Protein AF-A0A5C8T2D8-F1 (afdb_monomer_lite)

Radius of gyration: 13.95 Å; chains: 1; bounding box: 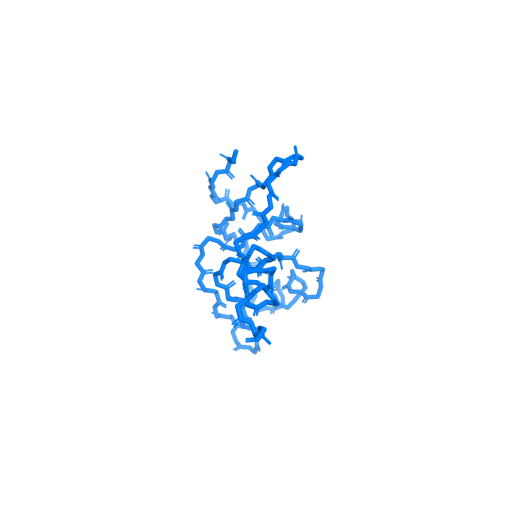45×17×31 Å

pLDDT: mean 77.37, std 16.93, range [43.06, 92.94]

Secondary structure (DSSP, 8-state):
-EEEEEEGGG-TTSEESS-EEETTEEEPTT-B--HHHHHHHHHTT--EEEEEE--TT---HHHHHHHHHHHH--

Foldseek 3Di:
DDKDKDFLVVQAQWFACAWDDQPPAIHHGLDGQHPVNSVVCVVSPNTIGITHDDDVPDDRPVNVVVVVVVVPPD

Sequence (74 aa):
MKFGPVPVEAALGLIAAHTIKAGGATLRKGRTILAETVAGLEAEGVRDLVAVALEPGDVGEDAAAETLARHLAG

Structure (mmCIF, N/CA/C/O backbone):
data_AF-A0A5C8T2D8-F1
#
_entry.id   AF-A0A5C8T2D8-F1
#
loop_
_atom_site.group_PDB
_atom_site.id
_atom_site.type_symbol
_atom_site.label_atom_id
_atom_site.label_alt_id
_atom_site.label_comp_id
_atom_site.label_asym_id
_atom_site.label_entity_id
_atom_site.label_seq_id
_atom_site.pdbx_PDB_ins_code
_atom_site.Cartn_x
_atom_site.Cartn_y
_atom_site.Cartn_z
_atom_site.occupancy
_atom_site.B_iso_or_equiv
_atom_site.auth_seq_id
_atom_site.auth_comp_id
_atom_site.auth_asym_id
_atom_site.auth_atom_id
_atom_site.pdbx_PDB_model_num
ATOM 1 N N . MET A 1 1 ? 1.867 2.299 -16.036 1.00 62.53 1 MET A N 1
ATOM 2 C CA . MET A 1 1 ? 1.619 2.565 -14.593 1.00 62.53 1 MET A CA 1
ATOM 3 C C . MET A 1 1 ? 0.344 3.384 -14.404 1.00 62.53 1 MET A C 1
ATOM 5 O O . MET A 1 1 ? 0.302 4.541 -14.816 1.00 62.53 1 MET A O 1
ATOM 9 N N . LYS A 1 2 ? -0.700 2.821 -13.780 1.00 71.69 2 LYS A N 1
ATOM 10 C CA . LYS A 1 2 ? -1.935 3.560 -13.439 1.00 71.69 2 LYS A CA 1
ATOM 11 C C . LYS A 1 2 ? -1.949 3.866 -11.944 1.00 71.69 2 LYS A C 1
ATOM 13 O O . LYS A 1 2 ? -1.966 2.942 -11.139 1.00 71.69 2 LYS A O 1
ATOM 18 N N . PHE A 1 3 ? -1.928 5.147 -11.591 1.00 80.62 3 PHE A N 1
ATOM 19 C CA . PHE A 1 3 ? -1.941 5.644 -10.214 1.00 80.62 3 PHE A CA 1
ATOM 20 C C . PHE A 1 3 ? -3.328 6.189 -9.872 1.00 80.62 3 PHE A C 1
ATOM 22 O O . PHE A 1 3 ? -3.879 6.973 -10.647 1.00 80.62 3 PHE A O 1
ATOM 29 N N . GLY A 1 4 ? -3.884 5.828 -8.718 1.00 86.69 4 GLY A N 1
ATOM 30 C CA . GLY A 1 4 ? -5.130 6.437 -8.258 1.00 86.69 4 GLY A CA 1
ATOM 31 C C . GLY A 1 4 ? -5.724 5.802 -7.003 1.00 86.69 4 GLY A C 1
ATOM 32 O O . GLY A 1 4 ? -5.222 4.780 -6.531 1.00 86.69 4 GLY A O 1
ATOM 33 N N . PRO A 1 5 ? -6.782 6.421 -6.449 1.00 90.06 5 PRO A N 1
ATOM 34 C CA . PRO A 1 5 ? -7.575 5.808 -5.397 1.00 90.06 5 PRO A CA 1
ATOM 35 C C . PRO A 1 5 ? -8.304 4.582 -5.950 1.00 90.06 5 PRO A C 1
ATOM 37 O O . PRO A 1 5 ? -8.904 4.633 -7.026 1.00 90.06 5 PRO A O 1
ATOM 40 N N . VAL A 1 6 ? -8.238 3.488 -5.206 1.00 91.81 6 VAL A N 1
ATOM 41 C CA . VAL A 1 6 ? -8.950 2.244 -5.483 1.00 91.81 6 VAL A CA 1
ATOM 42 C C . VAL A 1 6 ? -9.579 1.723 -4.190 1.00 91.81 6 VAL A C 1
ATOM 44 O O . VAL A 1 6 ? -9.012 1.948 -3.113 1.00 91.81 6 VAL A O 1
ATOM 47 N N . PRO A 1 7 ? -10.705 0.998 -4.280 1.00 92.94 7 PRO A N 1
ATOM 48 C CA . PRO A 1 7 ? -11.220 0.229 -3.157 1.00 92.94 7 PRO A CA 1
ATOM 49 C C . PRO A 1 7 ? -10.157 -0.743 -2.637 1.00 92.94 7 PRO A C 1
ATOM 51 O O . PRO A 1 7 ? -9.412 -1.325 -3.428 1.00 92.94 7 PRO A O 1
ATOM 54 N N . VAL A 1 8 ? -10.091 -0.944 -1.322 1.00 91.44 8 VAL A N 1
ATOM 55 C CA . VAL A 1 8 ? -9.110 -1.840 -0.681 1.00 91.44 8 VAL A CA 1
ATOM 56 C C . VAL A 1 8 ? -9.206 -3.275 -1.222 1.00 91.44 8 VAL A C 1
ATOM 58 O O . VAL A 1 8 ? -8.184 -3.906 -1.480 1.00 91.44 8 VAL A O 1
ATOM 61 N N . GLU A 1 9 ? -10.422 -3.734 -1.522 1.00 89.56 9 GLU A N 1
ATOM 62 C CA . GLU A 1 9 ? -10.728 -5.023 -2.158 1.00 89.56 9 GLU A CA 1
ATOM 63 C C . GLU A 1 9 ? -10.141 -5.146 -3.576 1.00 89.56 9 GLU A C 1
ATOM 65 O O . GLU A 1 9 ? -9.711 -6.219 -3.998 1.00 89.56 9 GLU A O 1
ATOM 70 N N . ALA A 1 10 ? -10.058 -4.028 -4.305 1.00 88.56 10 ALA A N 1
ATOM 71 C CA . ALA A 1 10 ? -9.490 -3.947 -5.648 1.00 88.56 10 ALA A CA 1
ATOM 72 C C . ALA A 1 10 ? -7.983 -3.640 -5.633 1.00 88.56 10 ALA A C 1
ATOM 74 O O . ALA A 1 10 ? -7.356 -3.557 -6.691 1.00 88.56 10 ALA A O 1
ATOM 75 N N . ALA A 1 11 ? -7.396 -3.454 -4.448 1.00 89.94 11 ALA A N 1
ATOM 76 C CA . ALA A 1 11 ? -5.996 -3.096 -4.294 1.00 89.94 11 ALA A CA 1
ATOM 77 C C . ALA A 1 11 ? -5.049 -4.305 -4.327 1.00 89.94 11 ALA A C 1
ATOM 79 O O . ALA A 1 11 ? -3.837 -4.118 -4.422 1.00 89.94 11 ALA A O 1
ATOM 80 N N . LEU A 1 12 ? -5.573 -5.533 -4.264 1.00 90.00 12 LEU A N 1
ATOM 81 C CA . LEU A 1 12 ? -4.779 -6.761 -4.284 1.00 90.00 12 LEU A CA 1
ATOM 82 C C . LEU A 1 12 ? -3.869 -6.826 -5.522 1.00 90.00 12 LEU A C 1
ATOM 84 O O . LEU A 1 12 ? -4.323 -6.711 -6.658 1.00 90.00 12 LEU A O 1
ATOM 88 N N . GLY A 1 13 ? -2.571 -7.033 -5.298 1.00 86.88 13 GLY A N 1
ATOM 89 C CA . GLY A 1 13 ? -1.559 -7.092 -6.354 1.00 86.88 13 GLY A CA 1
ATOM 90 C C . GLY A 1 13 ? -1.089 -5.727 -6.870 1.00 86.88 13 GLY A C 1
ATOM 91 O O . GLY A 1 13 ? -0.130 -5.676 -7.638 1.00 86.88 13 GLY A O 1
ATOM 92 N N . LEU A 1 14 ? -1.701 -4.623 -6.433 1.00 90.94 14 LEU A N 1
ATOM 93 C CA . LEU A 1 14 ? -1.213 -3.273 -6.713 1.00 90.94 14 LEU A CA 1
ATOM 94 C C . LEU A 1 14 ? -0.098 -2.885 -5.737 1.00 90.94 14 LEU A C 1
ATOM 96 O O . LEU A 1 14 ? 0.152 -3.566 -4.746 1.00 90.94 14 LEU A O 1
ATOM 100 N N . ILE A 1 15 ? 0.570 -1.765 -5.997 1.00 90.06 15 ILE A N 1
ATOM 101 C CA . ILE A 1 15 ? 1.605 -1.213 -5.123 1.00 90.06 15 ILE A CA 1
ATOM 102 C C . ILE A 1 15 ? 1.070 -0.037 -4.317 1.00 90.06 15 ILE A C 1
ATOM 104 O O . ILE A 1 15 ? 0.466 0.880 -4.867 1.00 90.06 15 ILE A O 1
ATOM 108 N N . ALA A 1 16 ? 1.360 -0.016 -3.019 1.00 91.19 16 ALA A N 1
ATOM 109 C CA . ALA A 1 16 ? 1.015 1.094 -2.143 1.00 91.19 16 ALA A CA 1
ATOM 110 C C . ALA A 1 16 ? 1.725 2.391 -2.570 1.00 91.19 16 ALA A C 1
ATOM 112 O O . ALA A 1 16 ? 2.957 2.478 -2.552 1.00 91.19 16 ALA A O 1
ATOM 113 N N . ALA A 1 17 ? 0.960 3.434 -2.899 1.00 89.06 17 ALA A N 1
ATOM 114 C CA . ALA A 1 17 ? 1.519 4.727 -3.303 1.00 89.06 17 ALA A CA 1
ATOM 115 C C . ALA A 1 17 ? 2.182 5.490 -2.145 1.00 89.06 17 ALA A C 1
ATOM 117 O O . ALA A 1 17 ? 3.093 6.297 -2.350 1.00 89.06 17 ALA A O 1
ATOM 118 N N . HIS A 1 18 ? 1.723 5.242 -0.921 1.00 88.56 18 HIS A N 1
ATOM 119 C CA . HIS A 1 18 ? 2.248 5.816 0.309 1.00 88.56 18 HIS A CA 1
ATOM 120 C C . HIS A 1 18 ? 2.170 4.793 1.442 1.00 88.56 18 HIS A C 1
ATOM 122 O O . HIS A 1 18 ? 1.564 3.733 1.304 1.00 88.56 18 HIS A O 1
ATOM 128 N N . THR A 1 19 ? 2.797 5.110 2.573 1.00 88.25 19 THR A N 1
ATOM 129 C CA . THR A 1 19 ? 2.659 4.285 3.772 1.00 88.25 19 THR A CA 1
ATOM 130 C C . THR A 1 19 ? 1.253 4.452 4.338 1.00 88.25 19 THR A C 1
ATOM 132 O O . THR A 1 19 ? 0.809 5.578 4.572 1.00 88.25 19 THR A O 1
ATOM 135 N N . ILE A 1 20 ? 0.576 3.333 4.571 1.00 88.88 20 ILE A N 1
ATOM 136 C CA . ILE A 1 20 ? -0.747 3.249 5.184 1.00 88.88 20 ILE A CA 1
ATOM 137 C C . ILE A 1 20 ? -0.562 2.625 6.562 1.00 88.88 20 ILE A C 1
ATOM 139 O O . ILE A 1 20 ? 0.072 1.578 6.707 1.00 88.88 20 ILE A O 1
ATOM 143 N N . LYS A 1 21 ? -1.086 3.302 7.579 1.00 87.94 21 LYS A N 1
ATOM 144 C CA . LYS A 1 21 ? -1.118 2.823 8.959 1.00 87.94 21 LYS A CA 1
ATOM 145 C C . LYS A 1 21 ? -2.581 2.753 9.363 1.00 87.94 21 LYS A C 1
ATOM 147 O O . LYS A 1 21 ? -3.227 3.795 9.422 1.00 87.94 21 LYS A O 1
ATOM 152 N N . ALA A 1 22 ? -3.086 1.553 9.600 1.00 85.06 22 ALA A N 1
ATOM 153 C CA . ALA A 1 22 ? -4.453 1.328 10.043 1.00 85.06 22 ALA A CA 1
ATOM 154 C C . ALA A 1 22 ? -4.388 0.393 11.249 1.00 85.06 22 ALA A C 1
ATOM 156 O O . ALA A 1 22 ? -3.977 -0.750 11.092 1.00 85.06 22 ALA A O 1
ATOM 157 N N . GLY A 1 23 ? -4.664 0.928 12.442 1.00 82.00 23 GLY A N 1
ATOM 158 C CA . GLY A 1 23 ? -4.512 0.233 13.726 1.00 82.00 23 GLY A CA 1
ATOM 159 C C . GLY A 1 23 ? -3.236 -0.609 13.826 1.00 82.00 23 GLY A C 1
ATOM 160 O O . GLY A 1 23 ? -2.142 -0.055 13.967 1.00 82.00 23 GLY A O 1
ATOM 161 N N . GLY A 1 24 ? -3.385 -1.937 13.758 1.00 78.38 24 GLY A N 1
ATOM 162 C CA . GLY A 1 24 ? -2.290 -2.913 13.826 1.00 78.38 24 GLY A CA 1
ATOM 163 C C . GLY A 1 24 ? -1.571 -3.211 12.501 1.00 78.38 24 GLY A C 1
ATOM 164 O O . GLY A 1 24 ? -0.483 -3.790 12.510 1.00 78.38 24 GLY A O 1
ATOM 165 N N . ALA A 1 25 ? -2.131 -2.808 11.361 1.00 78.50 25 ALA A N 1
ATOM 166 C CA . ALA A 1 25 ? -1.568 -3.035 10.036 1.00 78.50 25 ALA A CA 1
ATOM 167 C C . ALA A 1 25 ? -0.724 -1.837 9.565 1.00 78.50 25 ALA A C 1
ATOM 169 O O . ALA A 1 25 ? -1.158 -0.682 9.565 1.00 78.50 25 ALA A O 1
ATOM 170 N N . THR A 1 26 ? 0.505 -2.111 9.119 1.00 84.81 26 THR A N 1
ATOM 171 C CA . THR A 1 26 ? 1.367 -1.119 8.459 1.00 84.81 26 THR A CA 1
ATOM 172 C C . THR A 1 26 ? 1.785 -1.624 7.086 1.00 84.81 26 THR A C 1
ATOM 174 O O . THR A 1 26 ? 2.595 -2.541 6.972 1.00 84.81 26 THR A O 1
ATOM 177 N N . LEU A 1 27 ? 1.291 -0.963 6.044 1.00 85.94 27 LEU A N 1
ATOM 178 C CA . LEU A 1 27 ? 1.686 -1.188 4.660 1.00 85.94 27 LEU A CA 1
ATOM 179 C C . LEU A 1 27 ? 2.632 -0.064 4.238 1.00 85.94 27 LEU A C 1
ATOM 181 O O . LEU A 1 27 ? 2.266 1.109 4.252 1.00 85.94 27 LEU A O 1
ATOM 185 N N . ARG A 1 28 ? 3.878 -0.400 3.905 1.00 86.94 28 ARG A N 1
ATOM 186 C CA . ARG A 1 28 ? 4.883 0.590 3.488 1.00 86.94 28 ARG A CA 1
ATOM 187 C C . ARG A 1 28 ? 4.678 0.980 2.025 1.00 86.94 28 ARG A C 1
ATOM 189 O O . ARG A 1 28 ? 4.327 0.134 1.206 1.00 86.94 28 ARG A O 1
ATOM 196 N N . LYS A 1 29 ? 4.971 2.241 1.693 1.00 85.88 29 LYS A N 1
ATOM 197 C CA . LYS A 1 29 ? 5.055 2.707 0.300 1.00 85.88 29 LYS A CA 1
ATOM 198 C C . LYS A 1 29 ? 5.942 1.773 -0.535 1.00 85.88 29 LYS A C 1
ATOM 200 O O . LYS A 1 29 ? 6.982 1.337 -0.050 1.00 85.88 29 LYS A O 1
ATOM 205 N N . GLY A 1 30 ? 5.548 1.513 -1.780 1.00 84.75 30 GLY A N 1
ATOM 206 C CA . GLY A 1 30 ? 6.326 0.708 -2.726 1.00 84.75 30 GLY A CA 1
ATOM 207 C C . GLY A 1 30 ? 6.143 -0.802 -2.566 1.00 84.75 30 GLY A C 1
ATOM 208 O O . GLY A 1 30 ? 6.621 -1.560 -3.401 1.00 84.75 30 GLY A O 1
ATOM 209 N N . ARG A 1 31 ? 5.410 -1.257 -1.540 1.00 86.19 31 ARG A N 1
ATOM 210 C CA . ARG A 1 31 ? 5.107 -2.677 -1.354 1.00 86.19 31 ARG A CA 1
ATOM 211 C C . ARG A 1 31 ? 3.870 -3.102 -2.124 1.00 86.19 31 ARG A C 1
ATOM 213 O O . ARG A 1 31 ? 2.880 -2.371 -2.172 1.00 86.19 31 ARG A O 1
ATOM 220 N N . THR A 1 32 ? 3.935 -4.318 -2.657 1.00 88.69 32 THR A N 1
ATOM 221 C CA . THR A 1 32 ? 2.779 -5.026 -3.200 1.00 88.69 32 THR A CA 1
ATOM 222 C C . THR A 1 32 ? 1.771 -5.291 -2.093 1.00 88.69 32 THR A C 1
ATOM 224 O O . THR A 1 32 ? 2.121 -5.735 -0.999 1.00 88.69 32 THR A O 1
ATOM 227 N N . ILE A 1 33 ? 0.514 -5.012 -2.393 1.00 88.88 33 ILE A N 1
ATOM 228 C CA . ILE A 1 33 ? -0.617 -5.220 -1.508 1.00 88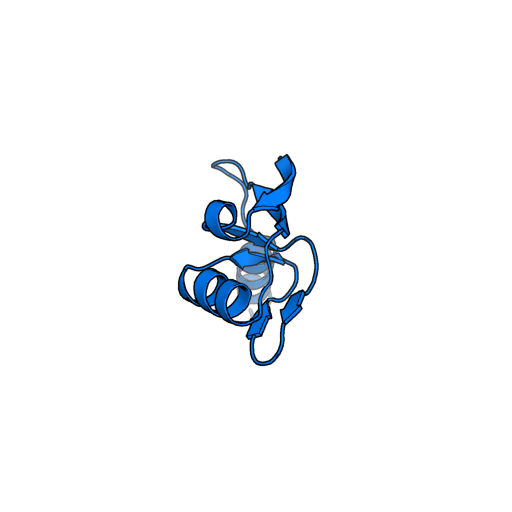.88 33 ILE A CA 1
ATOM 229 C C . ILE A 1 33 ? -1.023 -6.687 -1.624 1.00 88.88 33 ILE A C 1
ATOM 231 O O . ILE A 1 33 ? -1.415 -7.151 -2.695 1.00 88.88 33 ILE A O 1
ATOM 235 N N . LEU A 1 34 ? -0.887 -7.420 -0.522 1.00 88.62 34 LEU A N 1
ATOM 236 C CA . LEU A 1 34 ? -1.194 -8.847 -0.430 1.00 88.62 34 LEU A CA 1
ATOM 237 C C . LEU A 1 34 ? -2.554 -9.070 0.237 1.00 88.62 34 LEU A C 1
ATOM 239 O O . LEU A 1 34 ? -3.086 -8.168 0.888 1.00 88.62 34 LEU A O 1
ATOM 243 N N . ALA A 1 35 ? -3.107 -10.275 0.105 1.00 88.31 35 ALA A N 1
ATOM 244 C CA . ALA A 1 35 ? -4.436 -10.603 0.623 1.00 88.31 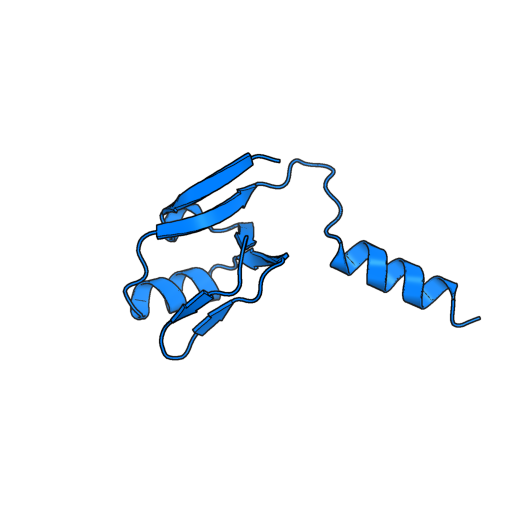35 ALA A CA 1
ATOM 245 C C . ALA A 1 35 ? -4.529 -10.420 2.147 1.00 88.31 35 ALA A C 1
ATOM 247 O O . ALA A 1 35 ? -5.521 -9.893 2.644 1.00 88.31 35 ALA A O 1
ATOM 248 N N . GLU A 1 36 ? -3.469 -10.757 2.889 1.00 87.44 36 GLU A N 1
ATOM 249 C CA . GLU A 1 36 ? -3.396 -10.526 4.334 1.00 87.44 36 GLU A CA 1
ATOM 250 C C . GLU A 1 36 ? -3.401 -9.037 4.697 1.00 87.44 36 GLU A C 1
ATOM 252 O O . GLU A 1 36 ? -3.932 -8.646 5.735 1.00 87.44 36 GLU A O 1
ATOM 257 N N . THR A 1 37 ? -2.841 -8.192 3.827 1.00 88.00 37 THR A N 1
ATOM 258 C CA . THR A 1 37 ? -2.835 -6.744 4.038 1.00 88.00 37 THR A CA 1
ATOM 259 C C . THR A 1 37 ? -4.205 -6.158 3.736 1.00 88.00 37 THR A C 1
ATOM 261 O O . THR A 1 37 ? -4.671 -5.333 4.510 1.00 88.00 37 THR A O 1
ATOM 264 N N . VAL A 1 38 ? -4.869 -6.603 2.663 1.00 90.50 38 VAL A N 1
ATOM 265 C CA . VAL A 1 38 ? -6.251 -6.204 2.348 1.00 90.50 38 VAL A CA 1
ATOM 266 C C . VAL A 1 38 ? -7.171 -6.531 3.521 1.00 90.50 38 VAL A C 1
ATOM 268 O O . VAL A 1 38 ? -7.806 -5.626 4.048 1.00 90.50 38 VAL A O 1
ATOM 271 N N . ALA A 1 39 ? -7.144 -7.773 4.014 1.00 89.94 39 ALA A N 1
ATOM 272 C CA . ALA A 1 39 ? -7.960 -8.188 5.154 1.00 89.94 39 ALA A CA 1
ATOM 273 C C . ALA A 1 39 ? -7.652 -7.380 6.430 1.00 89.94 39 ALA A C 1
ATOM 275 O O . ALA A 1 39 ? -8.563 -7.004 7.165 1.00 89.94 39 ALA A O 1
ATOM 276 N N . GLY A 1 40 ? -6.372 -7.080 6.691 1.00 90.81 40 GLY A N 1
ATOM 277 C CA . GLY A 1 40 ? -5.970 -6.244 7.824 1.00 90.81 40 GLY A CA 1
ATOM 278 C C . GLY A 1 40 ? -6.464 -4.801 7.702 1.00 90.81 40 GLY A C 1
ATOM 279 O O . GLY A 1 40 ? -6.962 -4.238 8.668 1.00 90.81 40 GLY A O 1
ATOM 280 N N . LEU A 1 41 ? -6.369 -4.207 6.514 1.00 90.25 41 LEU A N 1
ATOM 281 C CA . LEU A 1 41 ? -6.853 -2.853 6.253 1.00 90.25 41 LEU A CA 1
ATOM 282 C C . LEU A 1 41 ? -8.390 -2.775 6.324 1.00 90.25 41 LEU A C 1
ATOM 284 O O . LEU A 1 41 ? -8.917 -1.826 6.902 1.00 90.25 41 LEU A O 1
ATOM 288 N N . GLU A 1 42 ? -9.102 -3.780 5.810 1.00 90.94 42 GLU A N 1
ATOM 289 C CA . GLU A 1 42 ? -10.564 -3.893 5.907 1.00 90.94 42 GLU A CA 1
ATOM 290 C C . GLU A 1 42 ? -11.043 -4.024 7.355 1.00 90.94 42 GLU A C 1
ATOM 292 O O . GLU A 1 42 ? -11.982 -3.335 7.757 1.00 90.94 42 GLU A O 1
ATOM 297 N N . ALA A 1 43 ? -10.377 -4.863 8.157 1.00 90.19 43 ALA A N 1
ATOM 298 C CA 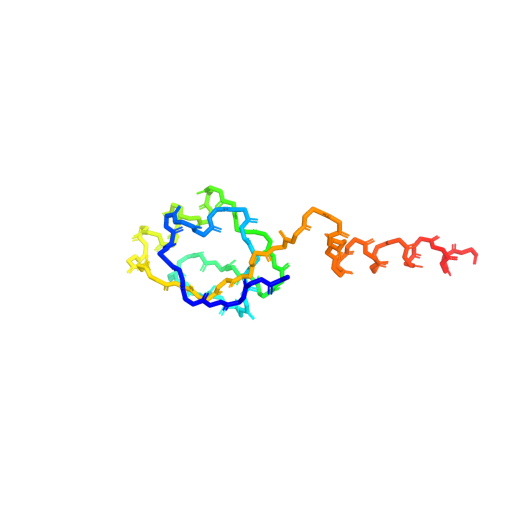. ALA A 1 43 ? -10.693 -5.040 9.575 1.00 90.19 43 ALA A CA 1
ATOM 299 C C . ALA A 1 43 ? -10.531 -3.737 10.378 1.00 90.19 43 ALA A C 1
ATOM 301 O O . ALA A 1 43 ? -11.256 -3.501 11.342 1.00 90.19 43 ALA A O 1
ATOM 302 N N . GLU A 1 44 ? -9.615 -2.874 9.943 1.00 90.88 44 GLU A N 1
ATOM 303 C CA . GLU A 1 44 ? -9.346 -1.556 10.524 1.00 90.88 44 GLU A CA 1
ATOM 304 C C . GLU A 1 44 ? -10.233 -0.447 9.918 1.00 90.88 44 GLU A C 1
ATOM 306 O O . GLU A 1 44 ? -10.100 0.729 10.260 1.00 90.88 44 GLU A O 1
ATOM 311 N N . GLY A 1 45 ? -11.160 -0.804 9.020 1.00 90.56 45 GLY A N 1
ATOM 312 C CA . GLY A 1 45 ? -12.148 0.104 8.436 1.00 90.56 45 GLY A CA 1
ATOM 313 C C . GLY A 1 45 ? -11.647 0.943 7.257 1.00 90.56 45 GLY A C 1
ATOM 314 O O . GLY A 1 45 ? -12.322 1.896 6.857 1.00 90.56 45 GLY A O 1
ATOM 315 N N . VAL A 1 46 ? -10.489 0.614 6.679 1.00 90.06 46 VAL A N 1
ATOM 316 C CA . VAL A 1 46 ? -9.992 1.260 5.457 1.00 90.06 46 VAL A CA 1
ATOM 317 C C . VAL A 1 46 ? -10.814 0.771 4.272 1.00 90.06 46 VAL A C 1
ATOM 319 O O . VAL A 1 46 ? -10.887 -0.423 4.012 1.00 90.06 46 VAL A O 1
ATOM 322 N N . ARG A 1 47 ? -11.428 1.705 3.544 1.00 91.25 47 ARG A N 1
ATOM 323 C CA . ARG A 1 47 ? -12.271 1.400 2.376 1.00 91.25 47 ARG A CA 1
ATOM 324 C C . ARG A 1 47 ? -11.589 1.693 1.055 1.00 91.25 47 ARG A C 1
ATOM 326 O O . ARG A 1 47 ? -11.705 0.907 0.124 1.00 91.25 47 ARG A O 1
ATOM 333 N N . ASP A 1 48 ? -10.842 2.787 1.011 1.00 91.31 48 ASP A N 1
ATOM 334 C CA . ASP A 1 48 ? -10.163 3.270 -0.180 1.00 91.31 48 ASP A CA 1
ATOM 335 C C . ASP A 1 48 ? -8.715 3.600 0.158 1.00 91.31 48 ASP A C 1
ATOM 337 O O . ASP A 1 48 ? -8.408 4.129 1.231 1.00 91.31 48 ASP A O 1
ATOM 341 N N . LEU A 1 49 ? -7.818 3.307 -0.777 1.00 90.00 49 LEU A N 1
ATOM 342 C CA . LEU A 1 49 ? -6.409 3.654 -0.667 1.00 90.00 49 LEU A CA 1
ATOM 343 C C . LEU A 1 49 ? -5.825 4.021 -2.023 1.00 90.00 49 LEU A C 1
ATOM 345 O O . LEU A 1 49 ? -6.347 3.649 -3.071 1.00 90.00 49 LEU A O 1
ATOM 349 N N . VAL A 1 50 ? -4.715 4.755 -2.011 1.00 90.88 50 VAL A N 1
ATOM 350 C CA . VAL A 1 50 ? -4.020 5.116 -3.246 1.00 90.88 50 VAL A CA 1
ATOM 351 C C . VAL A 1 50 ? -3.008 4.029 -3.588 1.00 90.88 50 VAL A C 1
ATOM 353 O O . VAL A 1 50 ? -2.076 3.765 -2.820 1.00 90.88 50 VAL A O 1
ATOM 356 N N . ALA A 1 51 ? -3.185 3.412 -4.752 1.00 91.69 51 ALA A N 1
ATOM 357 C CA . ALA A 1 51 ? -2.320 2.351 -5.242 1.00 91.69 51 ALA A CA 1
ATOM 358 C C . ALA A 1 51 ? -1.891 2.576 -6.694 1.00 91.69 51 ALA A C 1
ATOM 360 O O . ALA A 1 51 ? -2.416 3.432 -7.413 1.00 91.69 51 ALA A O 1
ATOM 361 N N . VAL A 1 52 ? -0.901 1.792 -7.108 1.00 89.81 52 VAL A N 1
ATOM 362 C CA . VAL A 1 52 ? -0.316 1.813 -8.444 1.00 89.81 52 VAL A CA 1
ATOM 363 C C . VAL A 1 52 ? -0.420 0.430 -9.059 1.00 89.81 52 VAL A C 1
ATOM 365 O O . VAL A 1 52 ? 0.108 -0.535 -8.512 1.00 89.81 52 VAL A O 1
ATOM 368 N N . ALA A 1 53 ? -1.077 0.336 -10.211 1.00 83.25 53 ALA A N 1
ATOM 369 C CA . ALA A 1 53 ? -1.002 -0.848 -11.054 1.00 83.25 53 ALA A CA 1
ATOM 370 C C . ALA A 1 53 ? 0.305 -0.815 -11.850 1.00 83.25 53 ALA A C 1
ATOM 372 O O . ALA A 1 53 ? 0.505 0.085 -12.678 1.00 83.25 53 ALA A O 1
ATOM 373 N N . LEU A 1 54 ? 1.173 -1.787 -11.571 1.00 69.94 54 LEU A N 1
ATOM 374 C CA . LEU A 1 54 ? 2.336 -2.092 -12.393 1.00 69.94 54 LEU A CA 1
ATOM 375 C C . LEU A 1 54 ? 1.888 -2.834 -13.655 1.00 69.94 54 LEU A C 1
ATOM 377 O O . LEU A 1 54 ? 1.023 -3.709 -13.593 1.00 69.94 54 LEU A O 1
ATOM 381 N N . GLU A 1 55 ? 2.456 -2.474 -14.800 1.00 60.84 55 GLU A N 1
ATOM 382 C CA . GLU A 1 55 ? 2.208 -3.200 -16.049 1.00 60.84 55 GLU A CA 1
ATOM 383 C C . GLU A 1 55 ? 3.143 -4.417 -16.161 1.00 60.84 55 GLU A C 1
ATOM 385 O O . GLU A 1 55 ? 4.212 -4.426 -15.545 1.00 60.84 55 GLU A O 1
ATOM 390 N N . PRO A 1 56 ? 2.778 -5.468 -16.921 1.00 47.84 56 PRO A N 1
ATOM 391 C CA . PRO A 1 56 ? 3.662 -6.610 -17.150 1.00 47.84 56 PRO A CA 1
ATOM 392 C C . PRO A 1 56 ? 4.989 -6.136 -17.767 1.00 47.84 56 PRO A C 1
ATOM 394 O O . PRO A 1 56 ? 5.027 -5.746 -18.931 1.00 47.84 56 PRO A O 1
ATOM 397 N N . GLY A 1 57 ? 6.067 -6.140 -16.977 1.00 51.50 57 GLY A N 1
ATOM 398 C CA . GLY A 1 57 ? 7.373 -5.578 -17.353 1.00 51.50 57 GLY A CA 1
ATOM 399 C C . GLY A 1 57 ? 7.930 -4.544 -16.368 1.00 51.50 57 GLY A C 1
ATOM 400 O O . GLY A 1 57 ? 9.121 -4.248 -16.422 1.00 51.50 57 GLY A O 1
ATOM 401 N N . ASP A 1 58 ? 7.118 -4.046 -15.433 1.00 53.56 58 ASP A N 1
ATOM 402 C CA . ASP A 1 58 ? 7.588 -3.188 -14.346 1.00 53.56 58 ASP A CA 1
ATOM 403 C C . ASP A 1 58 ? 8.348 -4.017 -13.297 1.00 53.56 58 ASP A C 1
ATOM 405 O O . ASP A 1 58 ? 7.773 -4.771 -12.506 1.00 53.56 58 ASP A O 1
ATOM 409 N N . VAL A 1 59 ? 9.673 -3.871 -13.288 1.00 52.06 59 VAL A N 1
ATOM 410 C CA . VAL A 1 59 ? 10.535 -4.372 -12.215 1.00 52.06 59 VAL A CA 1
ATOM 411 C C . VAL A 1 59 ? 10.384 -3.428 -11.028 1.00 52.06 59 VAL A C 1
ATOM 413 O O . VAL A 1 59 ? 10.745 -2.255 -11.111 1.00 52.06 59 VAL A O 1
ATOM 416 N N . GLY A 1 60 ? 9.851 -3.934 -9.915 1.00 52.66 60 GLY A N 1
ATOM 417 C CA . GLY A 1 60 ? 9.802 -3.179 -8.666 1.00 52.66 60 GLY A CA 1
ATOM 418 C C . GLY A 1 60 ? 11.201 -2.704 -8.261 1.00 52.66 60 GLY A C 1
ATOM 419 O O . GLY A 1 60 ? 12.159 -3.478 -8.290 1.00 52.66 60 GLY A O 1
ATOM 420 N N . GLU A 1 61 ? 11.307 -1.435 -7.871 1.00 49.72 61 GLU A N 1
ATOM 421 C CA . GLU A 1 61 ? 12.559 -0.752 -7.504 1.00 49.72 61 GLU A CA 1
ATOM 422 C C . GLU A 1 61 ? 13.372 -1.531 -6.442 1.00 49.72 61 GLU A C 1
ATOM 424 O O . GLU A 1 61 ? 14.601 -1.567 -6.495 1.00 49.72 61 GLU A O 1
ATOM 429 N N . ASP A 1 62 ? 12.691 -2.265 -5.552 1.00 50.97 62 ASP A N 1
ATOM 430 C CA . ASP A 1 62 ? 13.302 -3.143 -4.541 1.00 50.97 62 ASP A CA 1
ATOM 431 C C . ASP A 1 62 ? 14.100 -4.313 -5.158 1.00 50.97 62 ASP A C 1
ATOM 433 O O . ASP A 1 62 ? 15.191 -4.639 -4.688 1.00 50.97 62 ASP A O 1
ATOM 437 N N . ALA A 1 63 ? 13.606 -4.927 -6.240 1.00 48.34 63 ALA A N 1
ATOM 438 C CA . ALA A 1 63 ? 14.294 -6.031 -6.919 1.00 48.34 63 ALA A CA 1
ATOM 439 C C . ALA A 1 63 ? 15.505 -5.536 -7.731 1.00 48.34 63 ALA A C 1
ATOM 441 O O . ALA A 1 63 ? 16.517 -6.237 -7.851 1.00 48.34 63 ALA A O 1
ATOM 442 N N . ALA A 1 64 ? 15.432 -4.306 -8.250 1.00 49.22 64 ALA A N 1
ATOM 443 C CA . ALA A 1 64 ? 16.556 -3.646 -8.906 1.00 49.22 64 ALA A CA 1
ATOM 444 C C . ALA A 1 64 ? 17.664 -3.299 -7.895 1.00 49.22 64 ALA A C 1
ATOM 446 O O . ALA A 1 64 ? 18.838 -3.568 -8.155 1.00 49.22 64 ALA A O 1
ATOM 447 N N . ALA A 1 65 ? 17.297 -2.789 -6.715 1.00 48.94 65 ALA A N 1
ATOM 448 C CA . ALA A 1 65 ? 18.237 -2.488 -5.637 1.00 48.94 65 ALA A CA 1
ATOM 449 C C . ALA A 1 65 ? 18.921 -3.750 -5.079 1.00 48.94 65 ALA A C 1
ATOM 451 O O . ALA A 1 65 ? 20.130 -3.739 -4.844 1.00 48.94 65 ALA A O 1
ATOM 452 N N . GLU A 1 66 ? 18.192 -4.860 -4.926 1.00 49.62 66 GLU A N 1
ATOM 453 C CA . GLU A 1 66 ? 18.778 -6.128 -4.470 1.00 49.62 66 GLU A CA 1
A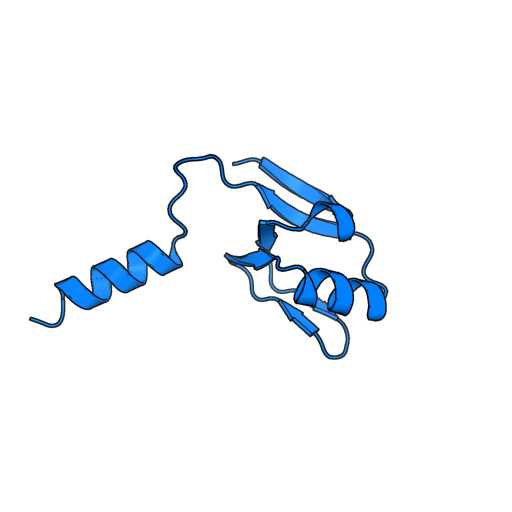TOM 454 C C . GLU A 1 66 ? 19.736 -6.732 -5.516 1.00 49.62 66 GLU A C 1
ATOM 456 O O . GLU A 1 66 ? 20.796 -7.263 -5.176 1.00 49.62 66 GLU A O 1
ATOM 461 N N . THR A 1 67 ? 19.417 -6.586 -6.806 1.00 49.69 67 THR A N 1
ATOM 462 C CA . THR A 1 67 ? 20.299 -6.993 -7.915 1.00 49.69 67 THR A CA 1
ATOM 463 C C . THR A 1 67 ? 21.574 -6.145 -7.967 1.00 49.69 67 THR A C 1
ATOM 465 O O . THR A 1 67 ? 22.668 -6.689 -8.147 1.00 49.69 67 THR A O 1
ATOM 468 N N . LEU A 1 68 ? 21.451 -4.829 -7.756 1.00 49.81 68 LEU A N 1
ATOM 469 C CA . LEU A 1 68 ? 22.578 -3.897 -7.702 1.00 49.81 68 LEU A CA 1
ATOM 470 C C . LEU A 1 68 ? 23.493 -4.183 -6.500 1.00 49.81 68 LEU A C 1
ATOM 472 O O . LEU A 1 68 ? 24.712 -4.223 -6.655 1.00 49.81 68 LEU A O 1
ATOM 476 N N . ALA A 1 69 ? 22.922 -4.458 -5.324 1.00 52.56 69 ALA A N 1
ATOM 477 C CA . ALA A 1 69 ? 23.685 -4.802 -4.124 1.00 52.56 69 ALA A CA 1
ATOM 478 C C . ALA A 1 69 ? 24.507 -6.093 -4.300 1.00 52.56 69 ALA A C 1
ATOM 480 O O . ALA A 1 69 ? 25.643 -6.163 -3.837 1.00 52.56 69 ALA A O 1
ATOM 481 N N . ARG A 1 70 ? 23.983 -7.093 -5.026 1.00 53.31 70 ARG A N 1
ATOM 482 C CA . ARG A 1 70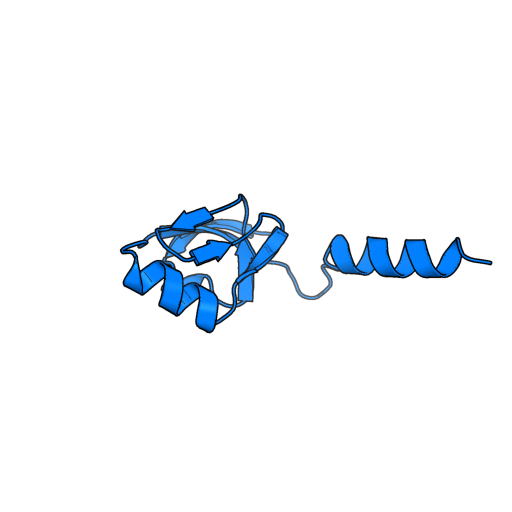 ? 24.733 -8.325 -5.336 1.00 53.31 70 ARG A CA 1
ATOM 483 C C . ARG A 1 70 ? 25.864 -8.117 -6.349 1.00 53.31 70 ARG A C 1
ATOM 485 O O . ARG A 1 70 ? 26.829 -8.869 -6.305 1.00 53.31 70 ARG A O 1
ATOM 492 N N . HIS A 1 71 ? 25.779 -7.118 -7.231 1.00 50.00 71 HIS A N 1
ATOM 493 C CA . HIS A 1 71 ? 26.846 -6.818 -8.200 1.00 50.00 71 HIS A CA 1
ATOM 494 C C . HIS A 1 71 ? 28.002 -5.994 -7.613 1.00 50.00 71 HIS A C 1
ATOM 496 O O . HIS A 1 71 ? 29.102 -6.027 -8.156 1.00 50.00 71 HIS A O 1
ATOM 502 N N . LEU A 1 72 ? 27.771 -5.261 -6.520 1.00 51.62 72 LEU A N 1
ATOM 503 C CA . LEU A 1 72 ? 28.771 -4.392 -5.885 1.00 51.62 72 LEU A CA 1
ATOM 504 C C . LEU A 1 72 ? 29.511 -5.043 -4.704 1.00 51.62 72 LEU A C 1
ATOM 506 O O . LEU A 1 72 ? 30.440 -4.440 -4.179 1.00 51.62 72 LEU A O 1
ATOM 510 N N . ALA A 1 73 ? 29.117 -6.247 -4.283 1.00 52.03 73 ALA A N 1
ATOM 511 C CA . ALA A 1 73 ? 29.755 -6.992 -3.192 1.00 52.03 73 ALA A CA 1
ATOM 512 C C . ALA A 1 73 ? 30.870 -7.951 -3.670 1.00 52.03 73 ALA A C 1
ATOM 514 O O . ALA A 1 73 ? 31.119 -8.970 -3.023 1.00 52.03 73 ALA A O 1
ATOM 515 N N . GLY A 1 74 ? 31.488 -7.644 -4.817 1.00 43.06 74 GLY A N 1
ATOM 516 C CA . GLY A 1 74 ? 32.710 -8.300 -5.294 1.00 43.06 74 GLY A CA 1
ATOM 517 C C . GLY A 1 74 ? 33.941 -7.849 -4.522 1.00 43.06 74 GLY A C 1
ATOM 518 O O . GLY A 1 74 ? 34.022 -6.641 -4.209 1.00 43.06 74 GLY A O 1
#